Protein AF-A0A349W9W3-F1 (afdb_monomer_lite)

Radius of gyration: 20.17 Å; chains: 1; bounding box: 39×53×35 Å

Secondary structure (DSSP, 8-state):
--HHHHHHHHGGGG-PPPPPPS---S--PPPPP--S-SS-HHHHHHH--------SSPPPHHHHHHHHHHHH--SBGGGTB-S---TT-S-SSSSS--

pLDDT: mean 78.28, std 19.92, range [35.09, 98.0]

Foldseek 3Di:
DDPVVVVVVVVVPPPDDDDDDDDPPPDDDADAADPDDDDDPVVCVVPDDDDDDDDPDDDDSRVVNNVCCVVFNCPDVVLVDDPPPDPDPPDPPPPPDD

Structure (mmCIF, N/CA/C/O backbone):
data_AF-A0A349W9W3-F1
#
_entry.id   AF-A0A349W9W3-F1
#
loop_
_atom_site.group_PDB
_atom_site.id
_atom_site.type_symbol
_atom_site.label_atom_id
_atom_site.label_alt_id
_atom_site.label_comp_id
_atom_site.label_asym_id
_atom_site.label_entity_id
_atom_site.label_seq_id
_atom_site.pdbx_PDB_ins_code
_atom_site.Cartn_x
_atom_site.Cartn_y
_atom_site.Cartn_z
_atom_site.occupancy
_atom_site.B_iso_or_equiv
_atom_site.auth_seq_id
_atom_site.auth_comp_id
_atom_site.auth_asym_id
_atom_site.auth_atom_id
_atom_site.pdbx_PDB_model_num
ATOM 1 N N . MET A 1 1 ? 27.329 -25.523 18.422 1.00 56.62 1 MET A N 1
ATOM 2 C CA . MET A 1 1 ? 27.175 -25.209 16.982 1.00 56.62 1 MET A CA 1
ATOM 3 C C . MET A 1 1 ? 28.167 -26.074 16.217 1.00 56.62 1 MET A C 1
ATOM 5 O O . MET A 1 1 ? 29.346 -25.988 16.535 1.00 56.62 1 MET A O 1
ATOM 9 N N . ASN A 1 2 ? 27.719 -26.965 15.327 1.00 65.69 2 ASN A N 1
ATOM 10 C CA . ASN A 1 2 ? 28.561 -28.054 14.809 1.00 65.69 2 ASN A CA 1
ATOM 11 C C . ASN A 1 2 ? 29.124 -27.761 13.403 1.00 65.69 2 ASN A C 1
ATOM 13 O O . ASN A 1 2 ? 28.560 -26.958 12.663 1.00 65.69 2 ASN A O 1
ATOM 17 N N . MET A 1 3 ? 30.215 -28.433 13.015 1.00 68.62 3 MET A N 1
ATOM 18 C CA . MET A 1 3 ? 30.906 -28.256 11.719 1.00 68.62 3 MET A CA 1
ATOM 19 C C . MET A 1 3 ? 29.978 -28.490 10.509 1.00 68.62 3 MET A C 1
ATOM 21 O O . MET A 1 3 ? 30.099 -27.820 9.484 1.00 68.62 3 MET A O 1
ATOM 25 N N . LEU A 1 4 ? 28.979 -29.362 10.681 1.00 68.38 4 LEU A N 1
ATOM 26 C CA . LEU A 1 4 ? 27.904 -29.609 9.717 1.00 68.38 4 LEU A CA 1
ATOM 27 C C . LEU A 1 4 ? 27.056 -28.354 9.438 1.00 68.38 4 LEU A C 1
ATOM 29 O O . LEU A 1 4 ? 26.719 -28.072 8.292 1.00 68.38 4 LEU A O 1
ATOM 33 N N . THR A 1 5 ? 26.767 -27.555 10.471 1.00 67.56 5 THR A N 1
ATOM 34 C CA . THR A 1 5 ? 26.016 -26.293 10.355 1.00 67.56 5 THR A CA 1
ATOM 35 C C . THR A 1 5 ? 26.792 -25.259 9.529 1.00 67.56 5 THR A C 1
ATOM 37 O O . THR A 1 5 ? 26.195 -24.446 8.832 1.00 67.56 5 THR A O 1
ATOM 40 N N . LYS A 1 6 ? 28.130 -25.320 9.562 1.00 55.59 6 LYS A N 1
ATOM 41 C CA . LYS A 1 6 ? 29.029 -24.429 8.814 1.00 55.59 6 LYS A CA 1
ATOM 42 C C . LYS A 1 6 ? 29.149 -24.825 7.335 1.00 55.59 6 LYS A C 1
ATOM 44 O O . LYS A 1 6 ? 29.180 -23.946 6.483 1.00 55.59 6 LYS A O 1
ATOM 49 N N . MET A 1 7 ? 29.150 -26.127 7.030 1.00 68.38 7 MET A N 1
ATOM 50 C CA . MET A 1 7 ? 29.125 -26.632 5.646 1.00 68.38 7 MET A CA 1
ATOM 51 C C . MET A 1 7 ? 27.782 -26.365 4.952 1.00 68.38 7 MET A C 1
ATOM 53 O O . MET A 1 7 ? 27.769 -25.960 3.794 1.00 68.38 7 MET A O 1
ATOM 57 N N . ALA A 1 8 ? 26.657 -26.497 5.665 1.00 61.16 8 ALA A N 1
ATOM 58 C CA . ALA A 1 8 ? 25.340 -26.134 5.132 1.00 61.16 8 ALA A CA 1
ATOM 59 C C . ALA A 1 8 ? 25.246 -24.637 4.772 1.00 61.16 8 ALA A C 1
ATOM 61 O O . ALA A 1 8 ? 24.627 -24.280 3.773 1.00 61.16 8 ALA A O 1
ATOM 62 N N . LEU A 1 9 ? 25.929 -23.769 5.529 1.00 59.81 9 LEU A N 1
ATOM 63 C CA . LEU A 1 9 ? 26.030 -22.337 5.229 1.00 59.81 9 LEU A CA 1
ATOM 64 C C . LEU A 1 9 ? 26.830 -22.048 3.942 1.00 59.81 9 LEU A C 1
ATOM 66 O O . LEU A 1 9 ? 26.580 -21.046 3.282 1.00 59.81 9 LEU A O 1
ATOM 70 N N . GLY A 1 10 ? 27.764 -22.925 3.556 1.00 58.62 10 GLY A N 1
ATOM 71 C CA . GLY A 1 10 ? 28.573 -22.790 2.336 1.00 58.62 10 GLY A CA 1
ATOM 72 C C . GLY A 1 10 ? 27.799 -23.024 1.031 1.00 58.62 10 GLY A C 1
ATOM 73 O O . GLY A 1 10 ? 28.206 -22.529 -0.016 1.00 58.62 10 GLY A O 1
ATOM 74 N N . LEU A 1 11 ? 26.652 -23.710 1.086 1.00 58.81 11 LEU A N 1
ATOM 75 C CA . LEU A 1 11 ? 25.742 -23.883 -0.056 1.00 58.81 11 LEU A CA 1
ATOM 76 C C . LEU A 1 11 ? 24.786 -22.689 -0.251 1.00 58.81 11 LEU A C 1
ATOM 78 O O . LEU A 1 11 ? 24.143 -22.584 -1.291 1.00 58.81 11 LEU A O 1
ATOM 82 N N . ILE A 1 12 ? 24.739 -21.749 0.701 1.00 58.25 12 ILE A N 1
ATOM 83 C CA . ILE A 1 12 ? 23.915 -20.526 0.635 1.00 58.25 12 ILE A CA 1
ATOM 84 C C . ILE A 1 12 ? 24.507 -19.490 -0.353 1.00 58.25 12 ILE A C 1
ATOM 86 O O . ILE A 1 12 ? 23.837 -18.539 -0.744 1.00 58.25 12 ILE A O 1
ATOM 90 N N . GLY A 1 13 ? 25.738 -19.693 -0.840 1.00 57.59 13 GLY A N 1
ATOM 91 C CA . GLY A 1 13 ? 26.450 -18.767 -1.733 1.00 57.59 13 GLY A CA 1
ATOM 92 C C . GLY A 1 13 ? 26.045 -18.771 -3.216 1.00 57.59 13 GLY A C 1
ATOM 93 O O . GLY A 1 13 ? 26.771 -18.195 -4.020 1.00 57.59 13 GLY A O 1
ATOM 94 N N . GLN A 1 14 ? 24.945 -19.426 -3.608 1.00 63.47 14 GLN A N 1
ATOM 95 C CA . GLN A 1 14 ? 24.542 -19.566 -5.022 1.00 63.47 14 GLN A CA 1
ATOM 96 C C . GLN A 1 14 ? 23.231 -18.854 -5.390 1.00 63.47 14 GLN A C 1
ATOM 98 O O . GLN A 1 14 ? 22.704 -19.080 -6.477 1.00 63.47 14 GLN A O 1
ATOM 103 N N . MET A 1 15 ? 22.699 -17.975 -4.536 1.00 67.38 15 MET A N 1
ATOM 104 C CA . MET A 1 15 ? 21.569 -17.123 -4.925 1.00 67.38 15 MET A CA 1
ATOM 105 C C . MET A 1 15 ? 22.069 -16.015 -5.858 1.00 67.38 15 MET A C 1
ATOM 107 O O . MET A 1 15 ? 22.487 -14.946 -5.415 1.00 67.38 15 MET A O 1
ATOM 111 N N . ARG A 1 16 ? 22.087 -16.299 -7.163 1.00 77.81 16 ARG A N 1
ATOM 112 C CA . ARG A 1 16 ? 22.261 -15.269 -8.192 1.00 77.81 16 ARG A CA 1
ATOM 113 C C . ARG A 1 16 ? 20.930 -14.525 -8.350 1.00 77.81 16 ARG A C 1
ATOM 115 O O . ARG A 1 16 ? 19.898 -15.191 -8.363 1.00 77.81 16 ARG A O 1
ATOM 122 N N . PRO A 1 17 ? 20.927 -13.186 -8.444 1.00 81.25 17 PRO A N 1
ATOM 123 C CA . PRO A 1 17 ? 19.704 -12.450 -8.727 1.00 81.25 17 PRO A CA 1
ATOM 124 C C . PRO A 1 17 ? 19.222 -12.788 -10.140 1.00 81.25 17 PRO A C 1
ATOM 126 O O . PRO A 1 17 ? 20.024 -12.815 -11.078 1.00 81.25 17 PRO A O 1
ATOM 129 N N . ASP A 1 18 ? 17.923 -13.032 -10.286 1.00 84.50 18 ASP A N 1
ATOM 130 C CA . ASP A 1 18 ? 17.299 -13.146 -11.600 1.00 84.50 18 ASP A CA 1
ATOM 131 C C . ASP A 1 18 ? 17.368 -11.807 -12.344 1.00 84.50 18 ASP A C 1
ATOM 133 O O . ASP A 1 18 ? 17.438 -10.730 -11.739 1.00 84.50 18 ASP A O 1
ATOM 137 N N . ALA A 1 19 ? 17.363 -11.872 -13.677 1.00 86.25 19 ALA A N 1
ATOM 138 C CA . ALA A 1 19 ? 17.326 -10.670 -14.495 1.00 86.25 19 ALA A CA 1
ATOM 139 C C . ALA A 1 19 ? 16.034 -9.879 -14.203 1.00 86.25 19 ALA A C 1
ATOM 141 O O . ALA A 1 19 ? 14.953 -10.475 -14.145 1.00 86.25 19 ALA A O 1
ATOM 142 N N . PRO A 1 20 ? 16.116 -8.548 -14.029 1.00 83.88 20 PRO A N 1
ATOM 143 C CA . PRO A 1 20 ? 14.932 -7.739 -13.793 1.00 83.88 20 PRO A CA 1
ATOM 144 C C . PRO A 1 20 ? 13.996 -7.838 -14.999 1.00 83.88 20 PRO A C 1
ATOM 146 O O . PRO A 1 20 ? 14.421 -7.729 -16.148 1.00 83.88 20 PRO A O 1
ATOM 149 N N . THR A 1 21 ? 12.712 -8.041 -14.726 1.00 85.31 21 THR A N 1
ATOM 150 C CA . THR A 1 21 ? 11.658 -7.980 -15.740 1.00 85.31 21 THR A CA 1
ATOM 151 C C . THR A 1 21 ? 10.940 -6.640 -15.592 1.00 85.31 21 THR A C 1
ATOM 153 O O . THR A 1 21 ? 10.455 -6.333 -14.505 1.00 85.31 21 THR A O 1
ATOM 156 N N . GLY A 1 22 ? 10.889 -5.839 -16.660 1.00 83.75 22 GLY A N 1
ATOM 157 C CA . GLY A 1 22 ? 10.254 -4.514 -16.676 1.00 83.75 22 GLY A CA 1
ATOM 158 C C . GLY A 1 22 ? 11.232 -3.356 -16.896 1.00 83.75 22 GLY A C 1
ATOM 159 O O . GLY A 1 22 ? 12.410 -3.562 -17.190 1.00 83.75 22 GLY A O 1
ATOM 160 N N . ASP A 1 23 ? 10.726 -2.131 -16.765 1.00 84.12 23 ASP A N 1
ATOM 161 C CA . ASP A 1 23 ? 11.498 -0.915 -17.018 1.00 84.12 23 ASP A CA 1
ATOM 162 C C . ASP A 1 23 ? 12.429 -0.580 -15.847 1.00 84.12 23 ASP A C 1
ATOM 164 O O . ASP A 1 23 ? 11.997 -0.366 -14.714 1.00 84.12 23 ASP A O 1
ATOM 168 N N . SER A 1 24 ? 13.727 -0.463 -16.129 1.00 83.69 24 SER A N 1
ATOM 169 C CA . SER A 1 24 ? 14.754 -0.091 -15.150 1.00 83.69 24 SER A CA 1
ATOM 170 C C . SER A 1 24 ? 14.931 1.429 -15.056 1.00 83.69 24 SER A C 1
ATOM 172 O O . SER A 1 24 ? 16.041 1.949 -15.203 1.00 83.69 24 SER A O 1
ATOM 174 N N . SER A 1 25 ? 13.831 2.163 -14.870 1.00 88.75 25 SER A N 1
ATOM 175 C CA . SER A 1 25 ? 13.898 3.616 -14.683 1.00 88.75 25 SER A CA 1
ATOM 176 C C . SER A 1 25 ? 14.709 3.947 -13.420 1.00 88.75 25 SER A C 1
ATOM 178 O O . SER A 1 25 ? 14.511 3.296 -12.391 1.00 88.75 25 SER A O 1
ATOM 180 N N . PRO A 1 26 ? 15.587 4.970 -13.440 1.00 89.81 26 PRO A N 1
ATOM 181 C CA . PRO A 1 26 ? 16.357 5.369 -12.259 1.00 89.81 26 PRO A CA 1
ATOM 182 C C . PRO A 1 26 ? 15.471 5.851 -11.099 1.00 89.81 26 PRO A C 1
ATOM 184 O O . PRO A 1 26 ? 15.915 5.870 -9.954 1.00 89.81 26 PRO A O 1
ATOM 187 N N . ALA A 1 27 ? 14.226 6.243 -11.388 1.00 91.88 27 ALA A N 1
ATOM 188 C CA . ALA A 1 27 ? 13.229 6.606 -10.392 1.00 91.88 27 ALA A CA 1
ATOM 189 C C . ALA A 1 27 ? 11.81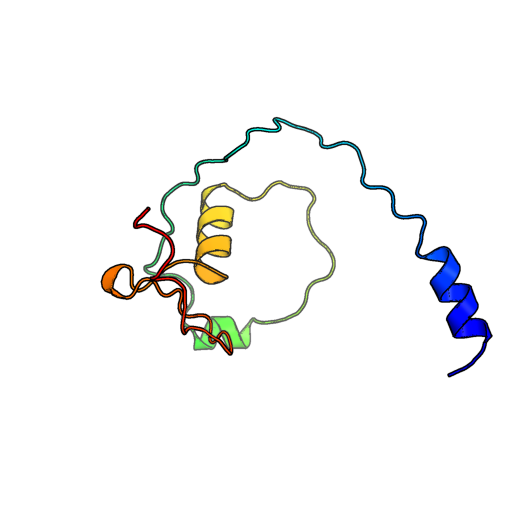4 6.244 -10.863 1.00 91.88 27 ALA A C 1
ATOM 191 O O . ALA A 1 27 ? 11.489 6.350 -12.049 1.00 91.88 27 ALA A O 1
ATOM 192 N N . VAL A 1 28 ? 10.960 5.873 -9.909 1.00 92.62 28 VAL A N 1
ATOM 193 C CA . VAL A 1 28 ? 9.522 5.661 -10.110 1.00 92.62 28 VAL A CA 1
ATOM 194 C C . VAL A 1 28 ? 8.776 6.701 -9.285 1.00 92.62 28 VAL A C 1
ATOM 196 O O . VAL A 1 28 ? 8.941 6.770 -8.068 1.00 92.62 28 VAL A O 1
ATOM 199 N N . VAL A 1 29 ? 7.972 7.531 -9.950 1.00 94.38 29 VAL A N 1
ATOM 200 C CA . VAL A 1 29 ? 7.132 8.529 -9.280 1.00 94.38 29 VAL A CA 1
ATOM 201 C C . VAL A 1 29 ? 5.852 7.846 -8.810 1.00 94.38 29 VAL A C 1
ATOM 203 O O . VAL A 1 29 ? 5.114 7.281 -9.615 1.00 94.38 29 VAL A O 1
ATOM 206 N N . LEU A 1 30 ? 5.596 7.900 -7.506 1.00 95.88 30 LEU A N 1
ATOM 207 C CA . LEU A 1 30 ? 4.397 7.346 -6.883 1.00 95.88 30 LEU A CA 1
ATOM 208 C C . LEU A 1 30 ? 3.361 8.448 -6.619 1.00 95.88 30 LEU A C 1
ATOM 210 O O . LEU A 1 30 ? 3.740 9.612 -6.446 1.00 95.88 30 LEU A O 1
ATOM 214 N N . PRO A 1 31 ? 2.059 8.109 -6.573 1.00 97.19 31 PRO A N 1
ATOM 215 C CA . PRO A 1 31 ? 1.038 9.053 -6.131 1.00 97.19 31 PRO A CA 1
ATOM 216 C C . PRO A 1 31 ? 1.309 9.503 -4.685 1.00 97.19 31 PRO A C 1
ATOM 218 O O . PRO A 1 31 ? 1.958 8.773 -3.932 1.00 97.19 31 PRO A O 1
ATOM 221 N N . PRO A 1 32 ? 0.823 10.681 -4.263 1.00 94.94 32 PRO A N 1
ATOM 222 C CA . PRO A 1 32 ? 0.963 11.113 -2.878 1.00 94.94 32 PRO A CA 1
ATOM 223 C C . PRO A 1 32 ? 0.300 10.102 -1.924 1.00 94.94 32 PRO A C 1
ATOM 225 O O . PRO A 1 32 ? -0.776 9.581 -2.239 1.00 94.94 32 PRO A O 1
ATOM 228 N N . PRO A 1 33 ? 0.918 9.813 -0.766 1.00 94.19 33 PRO A N 1
ATOM 229 C CA . PRO A 1 33 ? 0.362 8.863 0.181 1.00 94.19 33 PRO A CA 1
ATOM 230 C C . PRO A 1 33 ? -0.905 9.420 0.838 1.00 94.19 33 PRO A C 1
ATOM 232 O O . PRO A 1 33 ? -1.007 10.615 1.133 1.00 94.19 33 PRO A O 1
ATOM 235 N N . GLN A 1 34 ? -1.865 8.543 1.103 1.00 94.44 34 GLN A N 1
ATOM 236 C CA . GLN A 1 34 ? -3.075 8.862 1.849 1.00 94.44 34 GLN A CA 1
ATOM 237 C C . GLN A 1 34 ? -2.789 8.761 3.349 1.00 94.44 34 GLN A C 1
ATOM 239 O O . GLN A 1 34 ? -2.679 7.678 3.916 1.00 94.44 34 GLN A O 1
ATOM 244 N N . THR A 1 35 ? -2.665 9.911 4.011 1.00 89.44 35 THR A N 1
ATOM 245 C CA . THR A 1 35 ? -2.294 9.995 5.436 1.00 89.44 35 THR A CA 1
ATOM 246 C C . THR A 1 35 ? -3.491 10.119 6.382 1.00 89.44 35 THR A C 1
ATOM 248 O O . THR A 1 35 ? -3.316 10.229 7.595 1.00 89.44 35 THR A O 1
ATOM 251 N N . GLN A 1 36 ? -4.711 10.115 5.841 1.00 88.25 36 GLN A N 1
ATOM 252 C CA . GLN A 1 36 ? -5.956 10.256 6.592 1.00 88.25 36 GLN A CA 1
ATOM 253 C C . GLN A 1 36 ? -6.862 9.042 6.374 1.00 88.25 36 GLN A C 1
ATOM 255 O O . GLN A 1 36 ? -6.924 8.493 5.276 1.00 88.25 36 GLN A O 1
ATOM 260 N N . GLY A 1 37 ? -7.608 8.663 7.414 1.00 87.00 37 GLY A N 1
ATOM 261 C CA . GLY A 1 37 ? -8.509 7.508 7.388 1.00 87.00 37 GLY A CA 1
ATOM 262 C C . GLY A 1 37 ? -7.815 6.192 7.756 1.00 87.00 37 GLY A C 1
ATOM 263 O O . GLY A 1 37 ? -6.867 6.179 8.539 1.00 87.00 37 GLY A O 1
ATOM 264 N N . GLY A 1 38 ? -8.318 5.080 7.215 1.00 89.75 38 GLY A N 1
ATOM 265 C CA . GLY A 1 38 ? -7.789 3.734 7.458 1.00 89.75 38 GLY A CA 1
ATOM 266 C C . GLY A 1 38 ? -8.343 3.036 8.706 1.00 89.75 38 GLY A C 1
ATOM 267 O O . GLY A 1 38 ? -9.320 3.470 9.317 1.00 89.75 38 GLY A O 1
ATOM 268 N N . LEU A 1 39 ? -7.725 1.903 9.058 1.00 93.31 39 LEU A N 1
ATOM 269 C CA . LEU A 1 39 ? -8.090 1.129 10.245 1.00 93.31 39 LEU A CA 1
ATOM 270 C C . LEU A 1 39 ? -7.622 1.847 11.522 1.00 93.31 39 LEU A C 1
ATOM 272 O O . LEU A 1 39 ? -6.457 2.246 11.597 1.00 93.31 39 LEU A O 1
ATOM 276 N N . PRO A 1 40 ? -8.470 1.951 12.563 1.00 95.44 40 PRO A N 1
ATOM 277 C CA . PRO A 1 40 ? -8.039 2.421 13.872 1.00 95.44 40 PRO A CA 1
ATOM 278 C C . PRO A 1 40 ? -6.857 1.600 14.393 1.00 95.44 40 PRO A C 1
ATOM 280 O O . PRO A 1 40 ? -6.836 0.375 14.251 1.00 95.44 40 PRO A O 1
ATOM 283 N N . LEU A 1 41 ? -5.909 2.259 15.067 1.00 94.38 41 LEU A N 1
ATOM 284 C CA . LEU A 1 41 ? -4.674 1.638 15.565 1.00 94.38 41 LEU A CA 1
ATOM 285 C C . LEU A 1 41 ? -4.930 0.325 16.319 1.00 94.38 41 LEU A C 1
ATOM 287 O O . LEU A 1 41 ? -4.281 -0.686 16.060 1.00 94.38 41 LEU A O 1
ATOM 291 N N . MET A 1 42 ? -5.913 0.325 17.221 1.00 98.00 42 MET A N 1
ATOM 292 C CA . MET A 1 42 ? -6.234 -0.854 18.028 1.00 98.00 42 MET A CA 1
ATOM 293 C C . MET A 1 42 ? -6.754 -2.023 17.187 1.00 98.00 42 MET A C 1
ATOM 295 O O . MET A 1 42 ? -6.457 -3.176 17.489 1.00 98.00 42 MET A O 1
ATOM 299 N N . GLN A 1 43 ? -7.477 -1.740 16.104 1.00 97.62 43 GLN A N 1
ATOM 300 C CA . GLN A 1 43 ? -7.959 -2.763 15.182 1.00 97.62 43 GLN A CA 1
ATOM 301 C C . GLN A 1 43 ? -6.821 -3.309 14.311 1.00 97.62 43 GLN A C 1
ATOM 303 O O . GLN A 1 43 ? -6.721 -4.520 14.131 1.00 97.62 43 GLN A O 1
ATOM 308 N N . ALA A 1 44 ? -5.920 -2.445 13.833 1.00 96.19 44 ALA A N 1
ATOM 309 C CA . ALA A 1 44 ? -4.736 -2.869 13.085 1.00 96.19 44 ALA A CA 1
ATOM 310 C C . ALA A 1 44 ? -3.824 -3.781 13.926 1.00 96.19 44 ALA A C 1
ATOM 312 O O . ALA A 1 44 ? -3.351 -4.809 13.442 1.00 96.19 44 ALA A O 1
ATOM 313 N N . LEU A 1 45 ? -3.625 -3.452 15.208 1.00 97.50 45 LEU A N 1
ATOM 314 C CA . LEU A 1 45 ? -2.849 -4.282 16.132 1.00 97.50 45 LEU A CA 1
ATOM 315 C C . LEU A 1 45 ? -3.516 -5.632 16.414 1.00 97.50 45 LEU A C 1
ATOM 317 O O . LEU A 1 45 ? -2.817 -6.642 16.464 1.00 97.50 45 LEU A O 1
ATOM 321 N N . ALA A 1 46 ? -4.844 -5.662 16.556 1.00 97.94 46 ALA A N 1
ATOM 322 C CA . ALA A 1 46 ? -5.594 -6.902 16.752 1.00 97.94 46 ALA A CA 1
ATOM 323 C C . ALA A 1 46 ? -5.517 -7.842 15.534 1.00 97.94 46 ALA A C 1
ATOM 325 O O . ALA A 1 46 ? -5.496 -9.058 15.702 1.00 97.94 46 ALA A O 1
ATOM 326 N N . LEU A 1 47 ? -5.444 -7.291 14.316 1.00 97.81 47 LEU A N 1
ATOM 327 C CA . LEU A 1 47 ? -5.349 -8.055 13.064 1.00 97.81 47 LEU A CA 1
ATOM 328 C C . LEU A 1 47 ? -3.910 -8.452 12.682 1.00 97.81 47 LEU A C 1
ATOM 330 O O . LEU A 1 47 ? -3.715 -9.266 11.775 1.00 97.81 47 LEU A O 1
ATOM 334 N N . ARG A 1 48 ? -2.892 -7.885 13.342 1.00 97.38 48 ARG A N 1
ATOM 335 C CA . ARG A 1 48 ? -1.482 -8.082 12.987 1.00 97.38 48 ARG A CA 1
ATOM 336 C C . ARG A 1 48 ? -1.060 -9.539 13.182 1.00 97.38 48 ARG A C 1
ATOM 338 O O . ARG A 1 48 ? -0.893 -10.016 14.303 1.00 97.38 48 ARG A O 1
ATOM 345 N N . HIS A 1 49 ? -0.752 -10.199 12.076 1.00 97.94 49 HIS A N 1
ATOM 346 C CA . HIS A 1 49 ? -0.174 -11.537 12.038 1.00 97.94 49 HIS A CA 1
ATOM 347 C C . HIS A 1 49 ? 0.893 -11.617 10.935 1.00 97.94 49 HIS A C 1
ATOM 349 O O . HIS A 1 49 ? 1.105 -10.658 10.195 1.00 97.94 49 HIS A O 1
ATOM 355 N N . SER A 1 50 ? 1.619 -12.733 10.862 1.00 97.44 50 SER A N 1
ATOM 356 C CA . SER A 1 50 ? 2.614 -12.971 9.812 1.00 97.44 50 SER A CA 1
ATOM 357 C C . SER A 1 50 ? 2.060 -13.934 8.773 1.00 97.44 50 SER A C 1
ATOM 359 O O . SER A 1 50 ? 1.722 -15.068 9.110 1.00 97.44 50 SER A O 1
ATOM 361 N N . GLU A 1 51 ? 2.045 -13.506 7.517 1.00 97.06 51 GLU A N 1
ATOM 362 C CA . GLU A 1 51 ? 1.693 -14.329 6.364 1.00 97.06 51 GLU A CA 1
ATOM 363 C C . GLU A 1 51 ? 2.959 -14.686 5.570 1.00 97.06 51 GLU A C 1
ATOM 365 O O . GLU A 1 51 ? 3.930 -13.926 5.552 1.00 97.06 51 GLU A O 1
ATOM 370 N N . ARG A 1 52 ? 2.998 -15.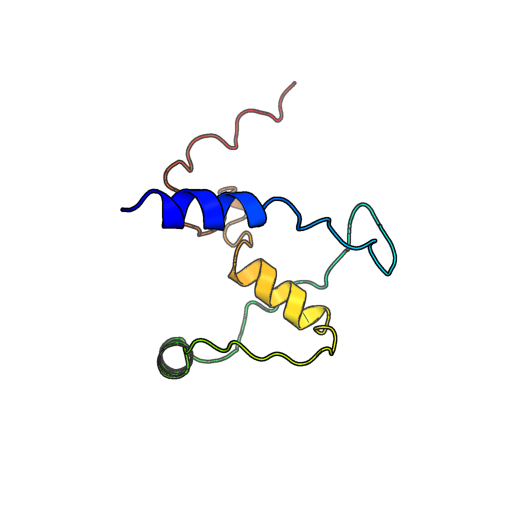892 4.992 1.00 97.06 52 ARG A N 1
ATOM 371 C CA . ARG A 1 52 ? 4.157 -16.405 4.230 1.00 97.06 52 ARG A CA 1
ATOM 372 C C . ARG A 1 52 ? 3.790 -16.919 2.836 1.00 97.06 52 ARG A C 1
ATOM 374 O O . ARG A 1 52 ? 4.642 -17.485 2.162 1.00 97.06 52 ARG A O 1
ATOM 381 N N . SER A 1 53 ? 2.536 -16.748 2.431 1.00 97.00 53 SER A N 1
ATOM 382 C CA . SER A 1 53 ? 2.023 -17.080 1.105 1.00 97.00 53 SER A CA 1
ATOM 383 C C . SER A 1 53 ? 1.445 -15.802 0.516 1.00 97.00 53 SER A C 1
ATOM 385 O O . SER A 1 53 ? 0.684 -15.129 1.198 1.00 97.00 53 SER A O 1
ATOM 387 N N . PHE A 1 54 ? 1.813 -15.454 -0.712 1.00 95.88 54 PHE A N 1
ATOM 388 C CA . PHE A 1 54 ? 1.416 -14.193 -1.338 1.00 95.88 54 PHE A CA 1
ATOM 389 C C . PHE A 1 54 ? 0.883 -14.453 -2.743 1.00 95.88 54 PHE A C 1
ATOM 391 O O . PHE A 1 54 ? 1.322 -15.394 -3.408 1.00 95.88 54 PHE A O 1
ATOM 398 N N . ASP A 1 55 ? -0.047 -13.613 -3.191 1.00 96.38 55 ASP A N 1
ATOM 399 C CA . ASP A 1 55 ? -0.439 -13.568 -4.598 1.00 96.38 55 ASP A CA 1
ATOM 400 C C . ASP A 1 55 ? 0.721 -13.014 -5.449 1.00 96.38 55 ASP A C 1
ATOM 402 O O . ASP A 1 55 ? 1.554 -12.237 -4.982 1.00 96.38 55 ASP A O 1
ATOM 406 N N . THR A 1 56 ? 0.772 -13.425 -6.712 1.00 95.25 56 THR A N 1
ATOM 407 C CA . THR A 1 56 ? 1.708 -12.929 -7.730 1.00 95.25 56 THR A CA 1
ATOM 408 C C . THR A 1 56 ? 1.277 -11.597 -8.345 1.00 95.25 56 THR A C 1
ATOM 410 O O . THR A 1 56 ? 2.057 -10.973 -9.067 1.00 95.25 56 THR A O 1
ATOM 413 N N . ALA A 1 57 ? 0.046 -11.153 -8.080 1.00 96.00 57 ALA A N 1
ATOM 414 C CA . ALA A 1 57 ? -0.461 -9.875 -8.554 1.00 96.00 57 ALA A CA 1
ATOM 415 C C . ALA A 1 57 ? 0.375 -8.693 -8.029 1.00 96.00 57 ALA A C 1
ATOM 417 O O . ALA A 1 57 ? 0.699 -8.600 -6.844 1.00 96.00 57 ALA A O 1
ATOM 418 N N . ALA A 1 58 ? 0.694 -7.754 -8.922 1.00 93.88 58 ALA A N 1
ATOM 419 C CA . ALA A 1 58 ? 1.388 -6.529 -8.548 1.00 93.88 58 ALA A CA 1
ATOM 420 C C . ALA A 1 58 ? 0.516 -5.648 -7.636 1.00 93.88 58 ALA A C 1
ATOM 422 O O . ALA A 1 58 ? -0.698 -5.540 -7.821 1.00 93.88 58 ALA A O 1
ATOM 423 N N . LEU A 1 59 ? 1.150 -4.968 -6.677 1.00 95.69 59 LEU A N 1
ATOM 424 C CA . LEU A 1 59 ? 0.463 -4.015 -5.806 1.00 95.69 59 LEU A CA 1
ATOM 425 C C . LEU A 1 59 ? -0.003 -2.781 -6.599 1.00 95.69 59 LEU A C 1
ATOM 427 O O . LEU A 1 59 ? 0.765 -2.254 -7.411 1.00 95.69 59 LEU A O 1
ATOM 431 N N . PRO A 1 60 ? -1.208 -2.247 -6.326 1.00 96.50 60 PRO A N 1
ATOM 432 C CA . PRO A 1 60 ? -1.615 -0.950 -6.851 1.00 96.50 60 PRO A CA 1
ATOM 433 C C . PRO A 1 60 ? -0.629 0.152 -6.441 1.00 96.50 60 PRO A C 1
ATOM 435 O O . PRO A 1 60 ? -0.149 0.175 -5.305 1.00 96.50 60 PRO A O 1
ATOM 438 N N . ALA A 1 61 ? -0.378 1.113 -7.335 1.00 96.31 61 ALA A N 1
ATOM 439 C CA . ALA A 1 61 ? 0.584 2.193 -7.090 1.00 96.31 61 ALA A CA 1
ATOM 440 C C . ALA A 1 61 ? 0.279 3.001 -5.813 1.00 96.31 61 ALA A C 1
A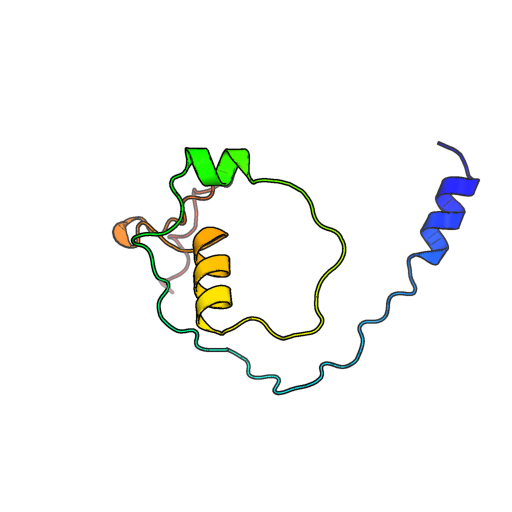TOM 442 O O . ALA A 1 61 ? 1.202 3.399 -5.105 1.00 96.31 61 ALA A O 1
ATOM 443 N N . GLN A 1 62 ? -1.006 3.199 -5.490 1.00 96.25 62 GLN A N 1
ATOM 444 C CA . GLN A 1 62 ? -1.418 3.868 -4.252 1.00 96.25 62 GLN A CA 1
ATOM 445 C C . GLN A 1 62 ? -1.027 3.055 -3.013 1.00 96.25 62 GLN A C 1
ATOM 447 O O . GLN A 1 62 ? -0.375 3.583 -2.121 1.00 96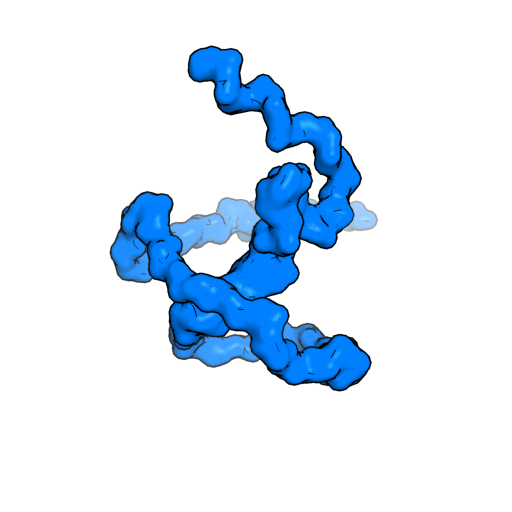.25 62 GLN A O 1
ATOM 452 N N . THR A 1 63 ? -1.341 1.757 -2.993 1.00 95.75 63 THR A N 1
ATOM 453 C CA . THR A 1 63 ? -0.991 0.856 -1.885 1.00 95.75 63 THR A CA 1
ATOM 454 C C . THR A 1 63 ? 0.517 0.796 -1.662 1.00 95.75 63 THR A C 1
ATOM 456 O O . THR A 1 63 ? 0.969 0.819 -0.520 1.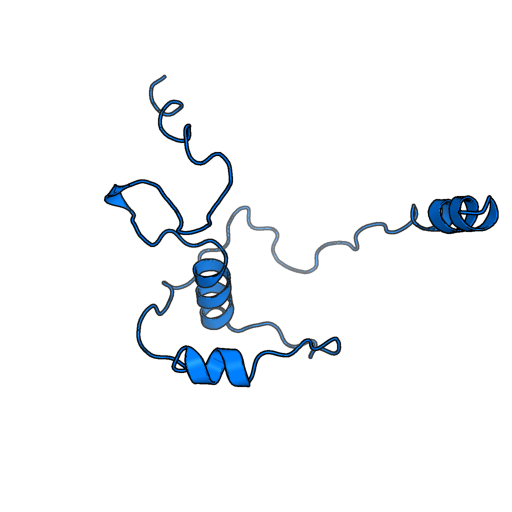00 95.75 63 THR A O 1
ATOM 459 N N . LEU A 1 64 ? 1.306 0.756 -2.740 1.00 96.56 64 LEU A N 1
ATOM 460 C CA . LEU A 1 64 ? 2.764 0.800 -2.648 1.00 96.56 64 LEU A CA 1
ATOM 461 C C . LEU A 1 64 ? 3.255 2.131 -2.059 1.00 96.56 64 LEU A C 1
ATOM 463 O O . LEU A 1 64 ? 4.131 2.121 -1.195 1.00 96.56 64 LEU A O 1
ATOM 467 N N . SER A 1 65 ? 2.682 3.260 -2.489 1.00 96.62 65 SER A N 1
ATOM 468 C CA . SER A 1 65 ? 3.016 4.583 -1.948 1.00 96.62 65 SER A CA 1
ATOM 469 C C . SER A 1 65 ? 2.733 4.679 -0.451 1.00 96.62 65 SER A C 1
ATOM 471 O O . SER A 1 65 ? 3.623 5.020 0.332 1.00 96.62 65 SER A O 1
ATOM 473 N N . ASP A 1 66 ? 1.525 4.292 -0.040 1.00 95.50 66 ASP A N 1
ATOM 474 C CA . ASP A 1 66 ? 1.088 4.343 1.354 1.00 95.50 66 ASP A CA 1
ATOM 475 C C . ASP A 1 66 ? 1.948 3.432 2.239 1.00 95.50 66 ASP A C 1
ATOM 477 O O . ASP A 1 66 ? 2.354 3.830 3.331 1.00 95.50 66 ASP A O 1
ATOM 481 N N . LEU A 1 67 ? 2.294 2.233 1.754 1.00 95.19 67 LEU A N 1
ATOM 482 C CA . LEU A 1 67 ? 3.148 1.280 2.464 1.00 95.19 67 LEU A CA 1
ATOM 483 C C . LEU A 1 67 ? 4.566 1.825 2.672 1.00 95.19 67 LEU A C 1
ATOM 485 O O . LEU A 1 67 ? 5.100 1.763 3.782 1.00 95.19 67 LEU A O 1
ATOM 489 N N . LEU A 1 68 ? 5.183 2.359 1.615 1.00 95.38 68 LEU A N 1
ATOM 490 C CA . LEU A 1 68 ? 6.530 2.924 1.689 1.00 95.38 68 LEU A CA 1
ATOM 491 C C . LEU A 1 68 ? 6.562 4.160 2.591 1.00 95.38 68 LEU A C 1
ATOM 493 O O . LEU A 1 68 ? 7.492 4.311 3.386 1.00 95.38 68 LEU A O 1
ATOM 497 N N . TRP A 1 69 ? 5.529 5.004 2.530 1.00 94.06 69 TRP A N 1
ATOM 498 C CA . TRP A 1 69 ? 5.398 6.153 3.419 1.00 94.06 69 TRP A CA 1
ATOM 499 C C . TRP A 1 69 ? 5.173 5.735 4.879 1.00 94.06 69 TRP A C 1
ATOM 501 O O . TRP A 1 69 ? 5.849 6.248 5.768 1.00 94.06 69 TRP A O 1
ATOM 511 N N . ALA A 1 70 ? 4.313 4.754 5.153 1.00 92.62 70 ALA A N 1
ATOM 512 C CA . ALA A 1 70 ? 4.104 4.249 6.511 1.00 92.62 70 ALA A CA 1
ATOM 513 C C . ALA A 1 70 ? 5.382 3.620 7.098 1.00 92.62 70 ALA A C 1
ATOM 515 O O . ALA A 1 70 ? 5.643 3.723 8.296 1.00 92.62 70 ALA A O 1
ATOM 516 N N . ALA A 1 71 ? 6.202 2.983 6.257 1.00 91.94 71 ALA A N 1
ATOM 517 C CA . ALA A 1 71 ? 7.444 2.355 6.681 1.00 91.94 71 ALA A CA 1
ATOM 518 C C . ALA A 1 71 ? 8.605 3.346 6.847 1.00 91.94 71 ALA A C 1
ATOM 520 O O . ALA A 1 71 ? 9.440 3.151 7.730 1.00 91.94 71 ALA A O 1
ATOM 521 N N . ALA A 1 72 ? 8.750 4.341 5.969 1.00 91.25 72 ALA A N 1
ATOM 522 C CA . ALA A 1 72 ? 9.945 5.192 5.900 1.00 91.25 72 ALA A CA 1
ATOM 523 C C . ALA A 1 72 ? 9.685 6.615 5.368 1.00 91.25 72 ALA A C 1
ATOM 525 O O . ALA A 1 72 ? 10.616 7.283 4.925 1.00 91.25 72 ALA A O 1
ATOM 526 N N . GLY A 1 73 ? 8.439 7.075 5.374 1.00 89.12 73 GLY A N 1
ATOM 527 C CA . GLY A 1 73 ? 8.056 8.398 4.901 1.00 89.12 73 GLY A CA 1
ATOM 528 C C . GLY A 1 73 ? 8.429 9.525 5.862 1.00 89.12 73 GLY A C 1
ATOM 529 O O . GLY A 1 73 ? 8.519 9.347 7.079 1.00 89.12 73 GLY A O 1
ATOM 530 N N . ILE A 1 74 ? 8.596 10.723 5.302 1.00 88.19 74 ILE A N 1
ATOM 531 C CA . ILE A 1 74 ? 8.784 11.960 6.064 1.00 88.19 74 ILE A CA 1
ATOM 532 C C . ILE A 1 74 ? 7.405 12.447 6.521 1.00 88.19 74 ILE A C 1
ATOM 534 O O . ILE A 1 74 ? 6.531 12.698 5.689 1.00 88.19 74 ILE A O 1
ATOM 538 N N . ASN A 1 75 ? 7.214 12.588 7.835 1.00 87.25 75 ASN A N 1
ATOM 539 C CA . ASN A 1 75 ? 5.978 13.111 8.429 1.00 87.25 75 ASN A CA 1
ATOM 540 C C . ASN A 1 75 ? 6.143 14.504 9.067 1.00 87.25 75 ASN A C 1
ATOM 542 O O . ASN A 1 75 ? 5.142 15.139 9.384 1.00 87.25 75 ASN A O 1
ATOM 546 N N . ARG A 1 76 ? 7.388 14.978 9.229 1.00 83.50 76 ARG A N 1
ATOM 547 C CA . ARG A 1 76 ? 7.760 16.299 9.762 1.00 83.50 76 ARG A CA 1
ATOM 548 C C . ARG A 1 76 ? 8.771 16.981 8.831 1.00 83.50 76 ARG A C 1
ATOM 550 O O . ARG A 1 76 ? 9.978 16.938 9.097 1.00 83.50 76 ARG A O 1
ATOM 557 N N . PRO A 1 77 ? 8.317 17.548 7.698 1.00 75.44 77 PRO A N 1
ATOM 558 C CA . PRO A 1 77 ? 9.204 18.140 6.692 1.00 75.44 77 PRO A CA 1
ATOM 559 C C . PRO A 1 77 ? 10.060 19.289 7.242 1.00 75.44 77 PRO A C 1
ATOM 561 O O . PRO A 1 77 ? 11.187 19.485 6.798 1.00 75.44 77 PRO A O 1
ATOM 564 N N . GLU A 1 78 ? 9.563 20.009 8.242 1.00 74.88 78 GLU A N 1
ATOM 565 C CA . GLU A 1 78 ? 10.228 21.144 8.876 1.00 74.88 78 GLU A CA 1
ATOM 566 C C . GLU A 1 78 ? 11.426 20.750 9.760 1.00 74.88 78 GLU A C 1
ATOM 568 O O . GLU A 1 78 ? 12.322 21.562 9.977 1.00 74.88 78 GLU A O 1
ATOM 573 N N . HIS A 1 79 ? 11.488 19.492 10.208 1.00 64.94 79 HIS A N 1
ATOM 574 C CA . HIS A 1 79 ? 12.575 18.964 11.041 1.00 64.94 79 HIS A CA 1
ATOM 575 C C . HIS A 1 79 ? 13.482 17.972 10.290 1.00 64.94 79 HIS A C 1
ATOM 577 O O . HIS A 1 79 ? 14.369 17.371 10.894 1.00 64.94 79 HIS A O 1
ATOM 583 N N . GLY A 1 80 ? 13.258 17.765 8.984 1.00 57.06 80 GLY A N 1
ATOM 584 C CA . GLY A 1 80 ? 14.038 16.848 8.139 1.00 57.06 80 GLY A CA 1
ATOM 585 C C . GLY A 1 80 ? 13.985 15.369 8.557 1.00 57.06 80 GLY A C 1
ATOM 586 O O . GLY A 1 80 ? 14.732 14.556 8.015 1.00 57.06 80 GLY A O 1
ATOM 587 N N . GLY A 1 81 ? 13.132 15.009 9.521 1.00 56.22 81 GLY A N 1
ATOM 588 C CA . GLY A 1 81 ? 13.077 13.686 10.138 1.00 56.22 81 GLY A CA 1
ATOM 589 C C . GLY A 1 81 ? 11.890 12.855 9.656 1.00 56.22 81 GLY A C 1
ATOM 590 O O . GLY A 1 81 ? 10.758 13.333 9.588 1.00 56.22 81 GLY A O 1
ATOM 591 N N . SER A 1 82 ? 12.146 11.582 9.360 1.00 56.81 82 SER A N 1
ATOM 592 C CA . SER A 1 82 ? 11.114 10.535 9.331 1.00 56.81 82 SER A CA 1
ATOM 593 C C . SER A 1 82 ? 10.975 9.975 10.750 1.00 56.81 82 SER A C 1
ATOM 595 O O . SER A 1 82 ? 11.993 9.778 11.408 1.00 56.81 82 SER A O 1
ATOM 597 N N . ASP A 1 83 ? 9.764 9.689 11.234 1.00 49.88 83 ASP A N 1
ATOM 598 C CA . ASP A 1 83 ? 9.474 9.220 12.612 1.00 49.88 83 ASP A CA 1
ATOM 599 C C . ASP A 1 83 ? 9.985 7.803 12.946 1.00 49.88 83 ASP A C 1
ATOM 601 O O . ASP A 1 83 ? 9.492 7.124 13.846 1.00 49.88 83 ASP A O 1
ATOM 605 N N . LYS A 1 84 ? 10.987 7.312 12.215 1.00 51.88 84 LYS A N 1
ATOM 606 C CA . LYS A 1 84 ? 11.752 6.159 12.662 1.00 51.88 84 LYS A CA 1
ATOM 607 C C . LYS A 1 84 ? 12.641 6.617 13.810 1.00 51.88 84 LYS A C 1
ATOM 609 O O . LYS A 1 84 ? 13.510 7.467 13.626 1.00 51.88 84 LYS A O 1
ATOM 614 N N . VAL A 1 85 ? 12.475 5.993 14.979 1.00 47.56 85 VAL A N 1
ATOM 615 C CA . VAL A 1 85 ? 13.504 5.973 16.027 1.00 47.56 85 VAL A CA 1
ATOM 616 C C . VAL A 1 85 ? 14.711 5.221 15.460 1.00 47.56 85 VAL A C 1
ATOM 618 O O . VAL A 1 85 ? 14.897 4.026 15.667 1.00 47.56 85 VAL A O 1
ATOM 621 N N . CYS A 1 86 ? 15.516 5.921 14.668 1.00 46.75 86 CYS A N 1
ATOM 622 C CA . CYS A 1 86 ? 16.852 5.499 14.300 1.00 46.75 86 CYS A CA 1
ATOM 623 C C . CYS A 1 86 ? 17.785 5.963 15.421 1.00 46.75 86 CYS A C 1
ATOM 625 O O . CYS A 1 86 ? 17.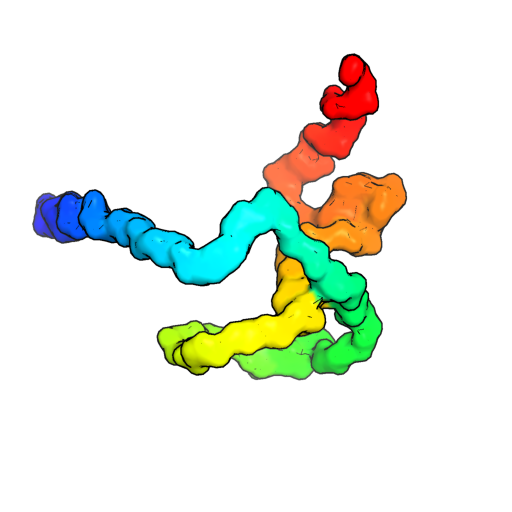911 7.165 15.673 1.00 46.75 86 CYS A O 1
ATOM 627 N N . ALA A 1 87 ? 18.444 5.017 16.096 1.00 40.62 87 ALA A N 1
ATOM 628 C CA . ALA A 1 87 ? 19.560 5.318 16.986 1.00 40.62 87 ALA A CA 1
ATOM 629 C C . ALA A 1 87 ? 20.667 5.992 16.154 1.00 40.62 87 ALA A C 1
ATOM 631 O O . ALA A 1 87 ? 21.417 5.315 15.459 1.00 40.62 87 ALA A O 1
ATOM 632 N N . GLY A 1 88 ? 20.703 7.329 16.155 1.00 48.78 88 GLY A N 1
ATOM 633 C CA . GLY A 1 88 ? 21.653 8.117 15.361 1.00 48.78 88 GLY A CA 1
ATOM 634 C C . GLY A 1 88 ? 21.069 9.264 14.527 1.00 48.78 88 GLY A C 1
ATOM 635 O O . GLY A 1 88 ? 21.772 9.764 13.657 1.00 48.78 88 GLY A O 1
ATOM 636 N N . SER A 1 89 ? 19.834 9.727 14.766 1.00 48.53 89 SER A N 1
ATOM 637 C CA . SER A 1 89 ? 19.260 10.899 14.067 1.00 48.53 89 SER A CA 1
ATOM 638 C C . SER A 1 89 ? 19.866 12.256 14.494 1.00 48.53 89 SER A C 1
ATOM 640 O O . SER A 1 89 ? 19.155 13.237 14.699 1.00 48.53 89 SER A O 1
ATOM 642 N N . SER A 1 90 ? 21.190 12.327 14.617 1.00 40.88 90 SER A N 1
ATOM 643 C CA . SER A 1 90 ? 21.955 13.572 14.619 1.00 40.88 90 SER A CA 1
ATOM 644 C C . SER A 1 90 ? 23.017 13.438 13.535 1.00 40.88 90 SER A C 1
ATOM 646 O O . SER A 1 90 ? 24.009 12.757 13.763 1.00 40.88 90 SER A O 1
ATOM 648 N N . ALA A 1 91 ? 22.750 14.013 12.353 1.00 44.78 91 ALA A N 1
ATOM 649 C CA . ALA A 1 91 ? 23.706 14.396 11.291 1.00 44.78 91 ALA A CA 1
ATOM 650 C C . ALA A 1 91 ? 23.191 14.174 9.849 1.00 44.78 91 ALA A C 1
ATOM 652 O O . ALA A 1 91 ? 23.935 13.723 8.985 1.00 44.78 91 ALA A O 1
ATOM 653 N N . VAL A 1 92 ? 21.954 14.573 9.529 1.00 46.94 92 VAL A N 1
ATOM 654 C CA . VAL A 1 92 ? 21.543 14.809 8.125 1.00 46.94 92 VAL A CA 1
ATOM 655 C C . VAL A 1 92 ? 21.158 16.279 7.965 1.00 46.94 92 VAL A C 1
ATOM 657 O O . VAL A 1 92 ? 20.038 16.638 7.629 1.00 46.94 92 VAL A O 1
ATOM 660 N N . SER A 1 93 ? 22.073 17.183 8.305 1.00 42.78 93 SER A N 1
ATOM 661 C CA . SER A 1 93 ? 21.879 18.622 8.045 1.00 42.78 93 SER A CA 1
ATOM 662 C C . SER A 1 93 ? 23.167 19.341 7.648 1.00 42.78 93 SER A C 1
ATOM 664 O O . SER A 1 93 ? 23.184 20.565 7.602 1.00 42.78 93 SER A O 1
ATOM 666 N N . LYS A 1 94 ? 24.261 18.617 7.356 1.00 41.56 94 LYS A N 1
ATOM 667 C CA . LYS A 1 94 ? 25.572 19.243 7.109 1.00 41.56 94 LYS A CA 1
ATOM 668 C C . LYS A 1 94 ? 26.294 18.807 5.834 1.00 41.56 94 LYS A C 1
ATOM 670 O O . LYS A 1 94 ? 27.512 18.865 5.787 1.00 41.56 94 LYS A O 1
ATOM 675 N N . LEU A 1 95 ? 25.558 18.398 4.800 1.00 40.72 95 LEU A N 1
ATOM 676 C CA . LEU A 1 95 ? 26.141 18.051 3.491 1.00 40.72 95 LEU A CA 1
ATOM 677 C C . LEU A 1 95 ? 25.369 18.656 2.304 1.00 40.72 95 LEU A C 1
ATOM 679 O O . LEU A 1 95 ? 25.270 18.051 1.244 1.00 40.72 95 LEU A O 1
ATOM 683 N N . ARG A 1 96 ? 24.800 19.858 2.466 1.00 38.00 96 ARG A N 1
ATOM 684 C CA . ARG A 1 96 ? 24.227 20.619 1.338 1.00 38.00 96 ARG A CA 1
ATOM 685 C C . ARG A 1 96 ? 24.631 22.091 1.358 1.00 38.00 96 ARG A C 1
ATOM 687 O O . ARG A 1 96 ? 23.805 22.984 1.199 1.00 38.00 96 ARG A O 1
ATOM 694 N N . SER A 1 97 ? 25.908 22.341 1.612 1.00 39.03 97 SER A N 1
ATOM 695 C CA . SER A 1 97 ? 26.547 23.633 1.358 1.00 39.03 97 SER A CA 1
ATOM 696 C C . SER A 1 97 ? 28.023 23.398 1.071 1.00 39.03 97 SER A C 1
ATOM 698 O O . SER A 1 97 ? 28.845 23.675 1.931 1.00 39.03 97 SER A O 1
ATOM 700 N N . GLU A 1 98 ? 28.310 22.837 -0.103 1.00 35.09 98 GLU A N 1
ATOM 701 C CA . GLU A 1 98 ? 29.509 23.095 -0.913 1.00 35.09 98 GLU A CA 1
ATOM 702 C C . GLU A 1 98 ? 29.093 23.019 -2.387 1.00 35.09 98 GLU A C 1
ATOM 704 O O . GLU A 1 98 ? 28.245 22.147 -2.705 1.00 35.09 98 GLU A O 1
#

Sequence (98 aa):
MNMLTKMALGLIGQMRPDAPTGDSSPAVVLPPPQTQGGLPLMQALALRHSERSFDTAALPAQTLSDLLWAAAGINRPEHGGSDKVCAGSSAVSKLRSE